Protein AF-A0A543AXB7-F1 (afdb_monomer_lite)

Radius of gyration: 12.92 Å; chains: 1; bounding box: 25×28×30 Å

Sequence (66 aa):
MTPKSWRKSSRSNSGPGQCVEVGTLDGTWIAVRDSKLTTTVDFPTLTVPATDWASLLTDIQASHLD

Secondary structure (DSSP, 8-state):
---EEEEE-TTS-SSS--S-EEEEETTTEEEEE-TTS-TTS----EEEEHHHHHHHHHHHHTT---

pLDDT: mean 82.79, std 12.12, range [57.44, 97.38]

Organism: NCBI:txid1496996

InterPro domains:
  IPR007278 Domain of unknown function DUF397 [PF04149] (5-60)

Foldseek 3Di:
DDFDDKDADPPFDPDQWGQKIWGDDPNFKIWIFGNPDDPPDDGDTDIDTPVVVVVVVVCVVVVVDD

Structure (mmCIF, N/CA/C/O backbone):
data_AF-A0A543AXB7-F1
#
_entry.id   AF-A0A543AXB7-F1
#
loop_
_atom_site.group_PDB
_atom_site.id
_atom_site.type_symbol
_atom_site.label_atom_id
_atom_site.label_alt_id
_atom_site.label_comp_id
_atom_site.label_asym_id
_atom_site.label_entity_id
_atom_site.label_seq_id
_atom_site.pdbx_PDB_ins_code
_atom_site.Cartn_x
_atom_site.Cartn_y
_atom_site.Cartn_z
_atom_site.occupancy
_atom_site.B_iso_or_equiv
_atom_site.auth_seq_id
_atom_site.auth_comp_id
_atom_site.auth_asym_id
_atom_site.auth_atom_id
_atom_site.pdbx_PDB_model_num
ATOM 1 N N . MET A 1 1 ? 5.298 -14.163 -5.405 1.00 62.00 1 MET A N 1
ATOM 2 C CA . MET A 1 1 ? 4.376 -13.117 -4.918 1.00 62.00 1 MET A CA 1
ATOM 3 C C . MET A 1 1 ? 4.531 -11.900 -5.819 1.00 62.00 1 MET A C 1
ATOM 5 O O . MET A 1 1 ? 5.438 -11.109 -5.610 1.00 62.00 1 MET A O 1
ATOM 9 N N . THR A 1 2 ? 3.726 -11.792 -6.878 1.00 66.56 2 THR A N 1
ATOM 10 C CA . THR A 1 2 ? 3.787 -10.652 -7.814 1.00 66.56 2 THR A CA 1
ATOM 11 C C . THR A 1 2 ? 2.555 -9.783 -7.587 1.00 66.56 2 THR A C 1
ATOM 13 O O . THR A 1 2 ? 1.446 -10.305 -7.729 1.00 66.56 2 THR A O 1
ATOM 16 N N . PRO A 1 3 ? 2.704 -8.496 -7.225 1.00 66.62 3 PRO A N 1
ATOM 17 C CA . PRO A 1 3 ? 1.564 -7.625 -6.964 1.00 66.62 3 PRO A CA 1
ATOM 18 C C . PRO A 1 3 ? 0.677 -7.518 -8.199 1.00 66.62 3 PRO A C 1
ATOM 20 O O . PRO A 1 3 ? 1.151 -7.217 -9.297 1.00 66.62 3 PRO A O 1
ATOM 23 N N . LYS A 1 4 ? -0.618 -7.766 -8.017 1.00 70.75 4 LYS A N 1
ATOM 24 C CA . LYS A 1 4 ? -1.635 -7.572 -9.049 1.00 70.75 4 LYS A CA 1
ATOM 25 C C . LYS A 1 4 ? -2.392 -6.280 -8.756 1.00 70.75 4 LYS A C 1
ATOM 27 O O . LYS A 1 4 ? -2.604 -5.928 -7.595 1.00 70.75 4 LYS A O 1
ATOM 32 N N . SER A 1 5 ? -2.806 -5.593 -9.819 1.00 80.94 5 SER A N 1
ATOM 33 C CA . SER A 1 5 ? -3.685 -4.418 -9.745 1.00 80.94 5 SER A CA 1
ATOM 34 C C . SER A 1 5 ? -3.105 -3.246 -8.943 1.00 80.94 5 SER A C 1
ATOM 36 O O . SER A 1 5 ? -3.712 -2.795 -7.974 1.00 80.94 5 SER A O 1
ATOM 38 N N . TRP A 1 6 ? -1.939 -2.734 -9.350 1.00 86.19 6 TRP A N 1
ATOM 39 C CA . TRP A 1 6 ? -1.401 -1.489 -8.793 1.00 86.19 6 TRP A CA 1
ATOM 40 C C . TRP A 1 6 ? -2.420 -0.355 -8.914 1.00 86.19 6 TRP A C 1
ATOM 42 O O . TRP A 1 6 ? -2.949 -0.078 -9.993 1.00 86.19 6 TRP A O 1
ATOM 52 N N . ARG A 1 7 ? -2.696 0.301 -7.791 1.00 86.94 7 ARG A N 1
ATOM 53 C CA . ARG A 1 7 ? -3.588 1.446 -7.699 1.00 86.94 7 ARG A CA 1
ATOM 54 C C . ARG A 1 7 ? -2.803 2.682 -7.314 1.00 86.94 7 ARG A C 1
ATOM 56 O O . ARG A 1 7 ? -2.048 2.700 -6.344 1.00 86.94 7 ARG A O 1
ATOM 63 N N . LYS A 1 8 ? -3.079 3.738 -8.066 1.00 83.50 8 LYS A N 1
ATOM 64 C CA . LYS A 1 8 ? -2.634 5.095 -7.802 1.00 83.50 8 LYS A CA 1
ATOM 65 C C . LYS A 1 8 ? -3.732 5.882 -7.091 1.00 83.50 8 LYS A C 1
ATOM 67 O O . LYS A 1 8 ? -4.910 5.718 -7.414 1.00 83.50 8 LYS A O 1
ATOM 72 N N . SER A 1 9 ? -3.358 6.769 -6.170 1.00 80.12 9 SER A N 1
ATOM 73 C CA . SER A 1 9 ? -4.303 7.724 -5.583 1.00 80.12 9 SER A CA 1
ATOM 74 C C . SER A 1 9 ? -4.853 8.689 -6.641 1.00 80.12 9 SER A C 1
ATOM 76 O O . SER A 1 9 ? -4.119 9.202 -7.486 1.00 80.12 9 SER A O 1
ATOM 78 N N . SER A 1 10 ? -6.149 8.998 -6.562 1.00 79.00 10 SER A N 1
ATOM 79 C CA . SER A 1 10 ? -6.776 10.043 -7.385 1.00 79.00 10 SER A CA 1
ATOM 80 C C . SER A 1 10 ? -6.299 11.455 -7.028 1.00 79.00 10 SER A C 1
ATOM 82 O O . SER A 1 10 ? -6.552 12.392 -7.778 1.00 79.00 10 SER A O 1
ATOM 84 N N . ARG A 1 11 ? -5.605 11.616 -5.894 1.00 76.88 11 ARG A N 1
ATOM 85 C CA . ARG A 1 11 ? -5.008 12.882 -5.448 1.00 76.88 11 ARG A CA 1
ATOM 86 C C . ARG A 1 11 ? -3.591 13.105 -5.983 1.00 76.88 11 ARG A C 1
ATOM 88 O O . ARG A 1 11 ? -3.001 14.142 -5.705 1.00 76.88 11 ARG A O 1
ATOM 95 N N . SER A 1 12 ? -3.031 12.148 -6.720 1.00 75.88 12 SER A N 1
ATOM 96 C CA . SER A 1 12 ? -1.712 12.295 -7.334 1.00 75.88 12 SER A CA 1
ATOM 97 C C . SER A 1 12 ? -1.822 12.998 -8.698 1.00 75.88 12 SER A C 1
ATOM 99 O O . SER A 1 12 ? -2.698 12.664 -9.498 1.00 75.88 12 SER A O 1
ATOM 101 N N . ASN A 1 13 ? -0.938 13.971 -8.961 1.00 72.50 13 ASN A N 1
ATOM 102 C CA . ASN A 1 13 ? -0.907 14.762 -10.207 1.00 72.50 13 ASN A CA 1
ATOM 103 C C . ASN A 1 13 ? -0.707 13.899 -11.467 1.00 72.50 13 ASN A C 1
ATOM 105 O O . ASN A 1 13 ? -0.413 12.720 -11.377 1.00 72.50 13 ASN A O 1
ATOM 109 N N . SER A 1 14 ? -0.832 14.455 -12.674 1.00 66.62 14 SER A N 1
ATOM 110 C CA . SER A 1 14 ? -0.690 13.716 -13.948 1.00 66.62 14 SER A CA 1
ATOM 111 C C . SER A 1 14 ? 0.753 13.531 -14.455 1.00 66.62 14 SER A C 1
ATOM 113 O O . SER A 1 14 ? 0.946 12.934 -15.510 1.00 66.62 14 SER A O 1
ATOM 115 N N . GLY A 1 15 ? 1.768 14.016 -13.731 1.00 66.56 15 GLY A N 1
ATOM 116 C CA . GLY A 1 15 ? 3.173 13.940 -14.156 1.00 66.56 15 GLY A CA 1
ATOM 117 C C . GLY A 1 15 ? 3.781 12.523 -14.132 1.00 66.56 15 GLY A C 1
ATOM 118 O O . GLY A 1 15 ? 3.216 11.615 -13.510 1.00 66.56 15 GLY A O 1
ATOM 119 N N . PRO A 1 16 ? 4.941 12.312 -14.786 1.00 62.62 16 PRO A N 1
ATOM 120 C CA . PRO A 1 16 ? 5.688 11.060 -14.673 1.00 62.62 16 PRO A CA 1
ATOM 121 C C . PRO A 1 16 ? 6.174 10.862 -13.226 1.00 62.62 16 PRO A C 1
ATOM 123 O O . PRO A 1 16 ? 6.703 11.792 -12.622 1.00 62.62 16 PRO A O 1
ATOM 126 N N . GLY A 1 17 ? 5.992 9.661 -12.664 1.00 64.50 17 GLY A N 1
ATOM 127 C CA . GLY A 1 17 ? 6.450 9.327 -11.307 1.00 64.50 17 GLY A CA 1
ATOM 128 C C . GLY A 1 17 ? 5.476 9.741 -10.197 1.00 64.50 17 GLY A C 1
ATOM 129 O O . GLY A 1 17 ? 5.589 10.797 -9.574 1.00 64.50 17 GLY A O 1
ATOM 130 N N . GLN A 1 18 ? 4.515 8.868 -9.920 1.00 65.25 18 GLN A N 1
ATOM 131 C CA . GLN A 1 18 ? 3.476 9.022 -8.902 1.00 65.25 18 GLN A CA 1
ATOM 132 C C . GLN A 1 18 ? 4.030 8.518 -7.566 1.00 65.25 18 GLN A C 1
ATOM 134 O O . GLN A 1 18 ? 4.350 7.343 -7.439 1.00 65.25 18 GLN A O 1
ATOM 139 N N . CYS A 1 19 ? 4.204 9.391 -6.577 1.00 78.88 19 CYS A N 1
ATOM 140 C CA . CYS A 1 19 ? 5.096 9.119 -5.439 1.00 78.88 19 CYS A CA 1
ATOM 141 C C . CYS A 1 19 ? 4.846 7.801 -4.676 1.00 78.88 19 CYS A C 1
ATOM 143 O O . CYS A 1 19 ? 5.773 7.306 -4.052 1.00 78.88 19 CYS A O 1
ATOM 145 N N . VAL A 1 20 ? 3.622 7.251 -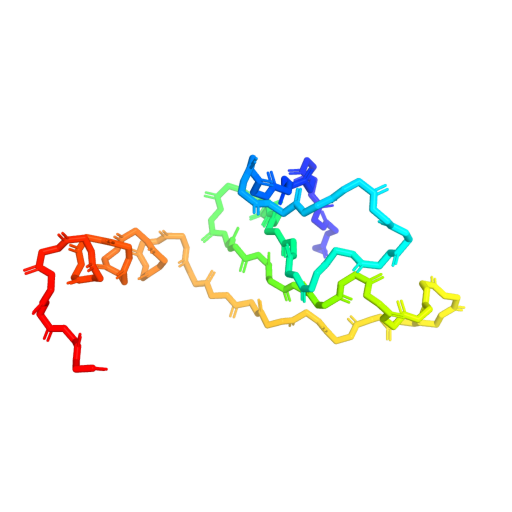4.688 1.00 85.25 20 VAL A N 1
ATOM 146 C CA . VAL A 1 20 ? 3.287 5.978 -4.030 1.00 85.25 20 VAL A CA 1
ATOM 147 C C . VAL A 1 20 ? 2.207 5.228 -4.817 1.00 85.25 20 VAL A C 1
ATOM 149 O O . VAL A 1 20 ? 1.198 5.816 -5.216 1.00 85.25 20 VAL A O 1
ATOM 152 N N . GLU A 1 21 ? 2.386 3.921 -4.990 1.00 88.44 21 GLU A N 1
ATOM 153 C CA . GLU A 1 21 ? 1.390 2.988 -5.522 1.00 88.44 21 GLU A CA 1
ATOM 154 C C . GLU A 1 21 ? 1.208 1.794 -4.584 1.00 88.44 21 GLU A C 1
ATOM 156 O O . GLU A 1 21 ? 2.150 1.356 -3.920 1.00 88.44 21 GLU A O 1
ATOM 161 N N . VAL A 1 22 ? -0.009 1.249 -4.561 1.00 91.56 22 VAL A N 1
ATOM 162 C CA . VAL A 1 22 ? -0.385 0.131 -3.687 1.00 91.56 22 VAL A CA 1
ATOM 163 C C . VAL A 1 22 ? -0.963 -1.009 -4.519 1.00 91.56 22 VAL A C 1
ATOM 165 O O . VAL A 1 22 ? -1.795 -0.771 -5.393 1.00 91.56 22 VAL A O 1
ATOM 168 N N . GLY A 1 23 ? -0.529 -2.241 -4.276 1.00 91.44 23 GLY A N 1
ATOM 169 C CA . GLY A 1 23 ? -0.955 -3.429 -5.015 1.00 91.44 23 GLY A CA 1
ATOM 170 C C . GLY A 1 23 ? -1.345 -4.565 -4.079 1.00 91.44 23 GLY A C 1
ATOM 171 O O . GLY A 1 23 ? -0.776 -4.719 -3.001 1.00 91.44 23 GLY A O 1
ATOM 172 N N . THR A 1 24 ? -2.310 -5.381 -4.493 1.00 92.31 24 THR A N 1
ATOM 173 C CA . THR A 1 24 ? -2.714 -6.570 -3.732 1.00 92.31 24 THR A CA 1
ATOM 174 C C . THR A 1 24 ? -1.839 -7.762 -4.098 1.00 92.31 24 THR A C 1
ATOM 176 O O . THR A 1 24 ? -1.593 -8.027 -5.278 1.00 92.31 24 THR A O 1
ATOM 179 N N . LEU A 1 25 ? -1.414 -8.505 -3.086 1.00 89.88 25 LEU A N 1
ATOM 180 C CA . LEU A 1 25 ? -0.620 -9.721 -3.185 1.00 89.88 25 LEU A CA 1
ATOM 181 C C . LEU A 1 25 ? -1.439 -10.889 -2.638 1.00 89.88 25 LEU A C 1
ATOM 183 O O . LEU A 1 25 ? -1.686 -10.974 -1.436 1.00 89.88 25 LEU A O 1
ATOM 187 N N . ASP A 1 26 ? -1.899 -11.758 -3.540 1.00 86.06 26 ASP A N 1
ATOM 188 C CA . ASP A 1 26 ? -2.603 -13.009 -3.218 1.00 86.06 26 ASP A CA 1
ATOM 189 C C . ASP A 1 26 ? -3.779 -12.842 -2.220 1.00 86.06 26 ASP A C 1
ATOM 191 O O . ASP A 1 26 ? -4.132 -13.760 -1.486 1.00 86.06 26 ASP A O 1
ATOM 195 N N . GLY A 1 27 ? -4.378 -11.641 -2.171 1.00 85.00 27 GLY A N 1
ATOM 196 C CA . GLY A 1 27 ? -5.504 -11.267 -1.302 1.00 85.00 27 GLY A CA 1
ATOM 197 C C . GLY A 1 27 ? -5.186 -11.112 0.191 1.00 85.00 27 GLY A C 1
ATOM 198 O O . GLY A 1 27 ? -6.040 -10.658 0.945 1.00 85.00 27 GLY A O 1
ATOM 199 N N . THR A 1 28 ? -3.977 -11.462 0.623 1.00 93.19 28 THR A N 1
ATOM 200 C CA . THR A 1 28 ? -3.578 -11.520 2.042 1.00 93.19 28 THR A CA 1
ATOM 201 C C . THR A 1 28 ? -2.518 -10.491 2.403 1.00 93.19 28 THR A C 1
ATOM 203 O O . THR A 1 28 ? -2.360 -10.151 3.574 1.00 93.19 28 THR A O 1
ATOM 206 N N . TRP A 1 29 ? -1.840 -9.946 1.397 1.00 94.88 29 TRP A N 1
ATOM 207 C CA . TRP A 1 29 ? -0.775 -8.971 1.554 1.00 94.88 29 TRP A CA 1
ATOM 208 C C . TRP A 1 29 ? -1.029 -7.744 0.689 1.00 94.88 29 TRP A C 1
ATOM 210 O O . TRP A 1 29 ? -1.669 -7.802 -0.366 1.00 94.88 29 TRP A O 1
ATOM 220 N N . ILE A 1 30 ? -0.475 -6.627 1.134 1.00 95.06 30 ILE A N 1
ATOM 221 C CA . ILE A 1 30 ? -0.471 -5.356 0.430 1.00 95.06 30 ILE A CA 1
ATOM 222 C C . ILE A 1 30 ? 0.981 -4.967 0.186 1.00 95.06 30 ILE A C 1
ATOM 224 O O . ILE A 1 30 ? 1.789 -4.950 1.110 1.00 95.06 30 ILE A O 1
ATOM 228 N N . ALA A 1 31 ? 1.307 -4.676 -1.068 1.00 93.38 31 ALA A N 1
ATOM 229 C CA . ALA A 1 31 ? 2.598 -4.146 -1.475 1.00 93.38 31 ALA A CA 1
ATOM 230 C C . ALA A 1 31 ? 2.494 -2.636 -1.674 1.00 93.38 31 ALA A C 1
ATOM 232 O O . ALA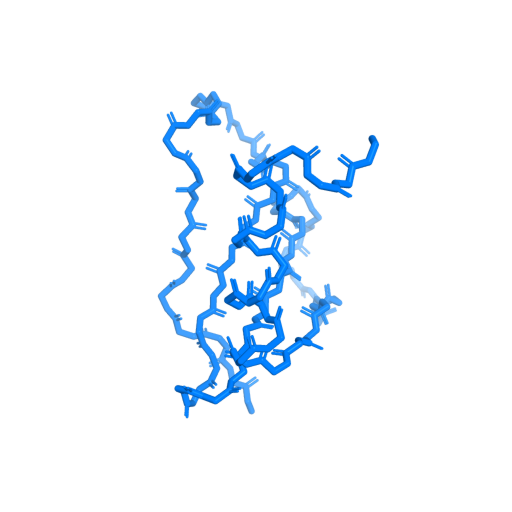 A 1 31 ? 1.574 -2.163 -2.342 1.00 93.38 31 ALA A O 1
ATOM 233 N N . VAL A 1 32 ? 3.466 -1.894 -1.156 1.00 91.44 32 VAL A N 1
ATOM 234 C CA . VAL A 1 32 ? 3.622 -0.452 -1.365 1.00 91.44 32 VAL A CA 1
ATOM 235 C C . VAL A 1 32 ? 4.941 -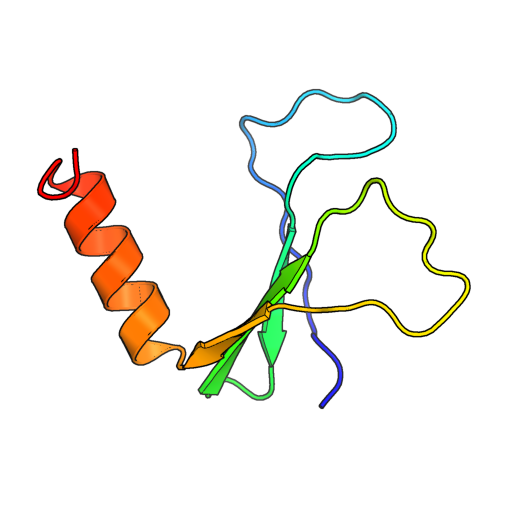0.204 -2.089 1.00 91.44 32 VAL A C 1
ATOM 237 O O . VAL A 1 32 ? 5.968 -0.777 -1.717 1.00 91.44 32 VAL A O 1
ATOM 240 N N . ARG A 1 33 ? 4.922 0.641 -3.122 1.00 87.56 33 ARG A N 1
ATOM 241 C CA . ARG A 1 33 ? 6.128 1.058 -3.854 1.00 87.56 33 ARG A CA 1
ATOM 242 C C . ARG A 1 33 ? 6.118 2.548 -4.170 1.00 87.56 33 ARG A C 1
ATOM 244 O O . ARG A 1 33 ? 5.052 3.130 -4.357 1.00 87.56 33 ARG A O 1
ATOM 251 N N . ASP A 1 34 ? 7.302 3.130 -4.316 1.00 84.38 34 ASP A N 1
ATOM 252 C CA . ASP A 1 34 ? 7.476 4.432 -4.965 1.00 84.38 34 ASP A CA 1
ATOM 253 C C . ASP A 1 34 ? 7.527 4.224 -6.484 1.00 84.38 34 ASP A C 1
ATOM 255 O O . ASP A 1 34 ? 8.424 3.553 -6.977 1.00 84.38 34 ASP A O 1
ATOM 259 N N . SER A 1 35 ? 6.588 4.771 -7.260 1.00 79.62 35 SER A N 1
ATOM 260 C CA . SER A 1 35 ? 6.618 4.561 -8.719 1.00 79.62 35 SER A CA 1
ATOM 261 C C . SER A 1 35 ? 7.681 5.389 -9.452 1.00 79.62 35 SER A C 1
ATOM 263 O O . SER A 1 35 ? 7.823 5.264 -10.668 1.00 79.62 35 SER A O 1
ATOM 265 N N . LYS A 1 36 ? 8.421 6.257 -8.747 1.00 77.75 36 LYS A N 1
ATOM 266 C CA . LYS A 1 36 ? 9.502 7.062 -9.332 1.00 77.75 36 LYS A CA 1
ATOM 267 C C . LYS A 1 36 ? 10.783 6.283 -9.550 1.00 77.75 36 LYS A C 1
ATOM 269 O O . LYS A 1 36 ? 11.548 6.665 -10.436 1.00 77.75 36 LYS A O 1
ATOM 274 N N . LEU A 1 37 ? 11.057 5.247 -8.755 1.00 74.81 37 LEU A N 1
ATOM 275 C CA . LEU A 1 37 ? 12.246 4.448 -9.034 1.00 74.81 37 LEU A CA 1
ATOM 276 C C . LEU A 1 37 ? 11.965 3.594 -10.279 1.00 74.81 37 LEU A C 1
ATOM 278 O O . LEU A 1 37 ? 10.836 3.194 -10.574 1.00 74.81 37 LEU A O 1
ATOM 282 N N . THR A 1 38 ? 13.006 3.353 -11.060 1.00 65.38 38 THR A N 1
ATOM 283 C CA . THR A 1 38 ? 12.908 2.666 -12.347 1.00 65.38 38 THR A CA 1
ATOM 284 C C . THR A 1 38 ? 12.595 1.181 -12.159 1.00 65.38 38 THR A C 1
ATOM 286 O O . THR A 1 38 ? 13.244 0.510 -11.363 1.00 65.38 38 THR A O 1
ATOM 289 N N . THR A 1 39 ? 11.652 0.635 -12.932 1.00 62.06 39 THR A N 1
ATOM 290 C CA . THR A 1 39 ? 11.167 -0.757 -12.813 1.00 62.06 39 THR A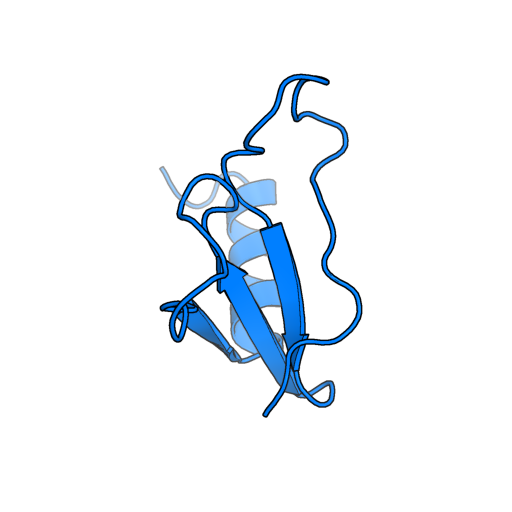 CA 1
ATOM 291 C C . THR A 1 39 ? 12.050 -1.803 -13.508 1.00 62.06 39 THR A C 1
ATOM 293 O O . THR A 1 39 ? 11.588 -2.907 -13.784 1.00 62.06 39 THR A O 1
ATOM 296 N N . THR A 1 40 ? 13.289 -1.464 -13.867 1.00 61.00 40 THR A N 1
ATOM 297 C CA . THR A 1 40 ? 14.177 -2.315 -14.682 1.00 61.00 40 THR A CA 1
ATOM 298 C C . THR A 1 40 ? 15.004 -3.317 -13.871 1.00 61.00 40 THR A C 1
ATOM 300 O O . THR A 1 40 ? 15.667 -4.160 -14.466 1.00 61.00 40 THR A O 1
ATOM 303 N N . VAL A 1 41 ? 14.967 -3.252 -12.537 1.00 57.44 41 VAL A N 1
ATOM 304 C CA . VAL A 1 41 ? 15.622 -4.201 -11.620 1.00 57.44 41 VAL A CA 1
ATOM 305 C C . VAL A 1 41 ? 14.704 -4.398 -10.409 1.00 57.44 41 VAL A C 1
ATOM 307 O O . VAL A 1 41 ? 13.967 -3.468 -10.078 1.00 57.44 41 VAL A O 1
ATOM 310 N N . ASP A 1 42 ? 14.711 -5.591 -9.802 1.00 60.75 42 ASP A N 1
ATOM 311 C CA . ASP A 1 42 ? 13.855 -5.979 -8.668 1.00 60.75 42 ASP A CA 1
ATOM 312 C C . ASP A 1 42 ? 13.587 -4.822 -7.701 1.00 60.75 42 ASP A C 1
ATOM 314 O O . ASP A 1 42 ? 14.495 -4.229 -7.115 1.00 60.75 42 ASP A O 1
ATOM 318 N N . PHE A 1 43 ? 12.309 -4.479 -7.576 1.00 68.06 43 PHE A N 1
ATOM 319 C CA . PHE A 1 43 ? 11.892 -3.280 -6.875 1.00 68.06 43 PHE A CA 1
ATOM 320 C C . PHE A 1 43 ? 11.630 -3.577 -5.402 1.00 68.06 43 PHE A C 1
ATOM 322 O O . PHE A 1 43 ? 10.858 -4.497 -5.115 1.00 68.06 43 PHE A O 1
ATOM 329 N N . PRO A 1 44 ? 12.165 -2.789 -4.454 1.00 81.25 44 PRO A N 1
ATOM 330 C CA . PRO A 1 44 ? 11.808 -2.960 -3.058 1.00 81.25 44 PRO A CA 1
ATOM 331 C C . PRO A 1 44 ? 10.347 -2.549 -2.856 1.00 81.25 44 PRO A C 1
ATOM 333 O O . PRO A 1 44 ? 9.990 -1.373 -2.930 1.00 81.25 44 PRO A O 1
ATOM 336 N N . THR A 1 45 ? 9.489 -3.533 -2.607 1.00 87.81 45 THR A N 1
ATOM 337 C CA . THR A 1 45 ? 8.130 -3.300 -2.119 1.00 87.81 45 THR A CA 1
ATOM 338 C C . THR A 1 45 ? 8.106 -3.475 -0.612 1.00 87.81 45 THR A C 1
ATOM 340 O O . THR A 1 45 ? 8.543 -4.513 -0.114 1.00 87.81 45 THR A O 1
ATOM 343 N N . LEU A 1 46 ? 7.536 -2.514 0.112 1.00 91.25 46 LEU A N 1
ATOM 344 C CA . LEU A 1 46 ? 7.144 -2.747 1.497 1.00 91.25 46 LEU A CA 1
ATOM 345 C C . LEU A 1 46 ? 5.885 -3.616 1.483 1.00 91.25 46 LEU A C 1
ATOM 347 O O . LEU A 1 46 ? 4.858 -3.200 0.945 1.00 91.25 46 LEU A O 1
ATOM 351 N N . THR A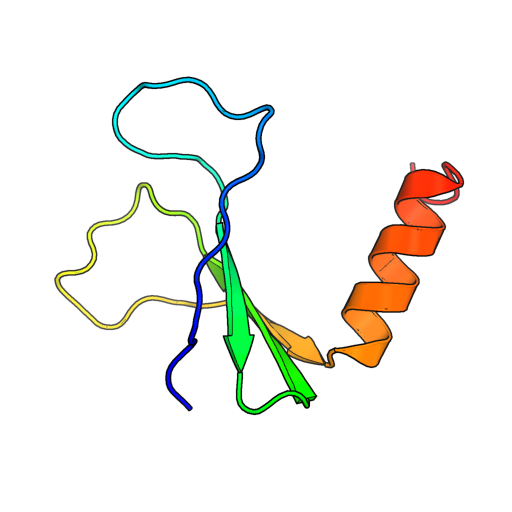 1 47 ? 5.967 -4.820 2.040 1.00 93.56 47 THR A N 1
ATOM 352 C CA . THR A 1 47 ? 4.829 -5.738 2.139 1.00 93.56 47 THR A CA 1
ATOM 353 C C . THR A 1 47 ? 4.288 -5.771 3.556 1.00 93.56 47 THR A C 1
ATOM 355 O O . THR A 1 47 ? 5.036 -6.038 4.494 1.00 93.56 47 THR A O 1
ATOM 358 N N . VAL A 1 48 ? 2.987 -5.556 3.699 1.00 95.75 48 VAL A N 1
ATOM 359 C CA . VAL A 1 48 ? 2.272 -5.607 4.980 1.00 95.75 48 VAL A CA 1
ATOM 360 C C . VAL A 1 48 ? 1.058 -6.534 4.868 1.00 95.75 48 VAL A C 1
ATOM 362 O O . VAL A 1 48 ? 0.500 -6.656 3.770 1.00 95.75 48 VAL A O 1
ATOM 365 N N . PRO A 1 49 ? 0.627 -7.207 5.949 1.00 96.75 49 PRO A N 1
ATOM 366 C CA . PRO A 1 49 ? -0.615 -7.972 5.936 1.00 96.75 49 PRO A CA 1
ATOM 367 C C . PRO A 1 49 ? -1.809 -7.081 5.579 1.00 96.75 49 PRO A C 1
ATOM 369 O O . PRO A 1 49 ? -1.878 -5.915 5.971 1.00 96.75 49 PRO A O 1
ATOM 372 N N . ALA A 1 50 ? -2.776 -7.625 4.843 1.00 95.25 50 ALA A N 1
ATOM 373 C CA . ALA A 1 50 ? -3.961 -6.873 4.431 1.00 95.25 50 ALA A CA 1
ATOM 374 C C . ALA A 1 50 ? -4.809 -6.396 5.622 1.00 95.25 50 ALA A C 1
ATOM 376 O O . ALA A 1 50 ? -5.433 -5.339 5.540 1.00 95.25 50 ALA A O 1
ATOM 377 N N . THR A 1 51 ? -4.800 -7.143 6.729 1.00 96.88 51 THR A N 1
ATOM 378 C CA . THR A 1 51 ? -5.455 -6.759 7.988 1.00 96.88 51 THR A CA 1
ATOM 379 C C . THR A 1 51 ? -4.811 -5.523 8.600 1.00 96.88 51 THR A C 1
ATOM 381 O O . THR A 1 51 ? -5.512 -4.569 8.920 1.00 96.88 51 THR A O 1
ATOM 384 N N . ASP A 1 52 ? -3.482 -5.500 8.679 1.00 97.38 52 ASP A N 1
ATOM 385 C CA . ASP A 1 52 ? -2.731 -4.409 9.302 1.00 97.38 52 ASP A CA 1
ATOM 386 C C . ASP A 1 52 ? -2.823 -3.141 8.452 1.00 97.38 52 ASP A C 1
ATOM 388 O O . ASP A 1 52 ? -2.973 -2.038 8.973 1.00 97.38 52 ASP A O 1
ATOM 392 N N . TRP A 1 53 ? -2.820 -3.298 7.124 1.00 95.56 53 TRP A N 1
ATOM 393 C CA . TRP A 1 53 ? -3.093 -2.205 6.197 1.00 95.56 53 TRP A CA 1
ATOM 394 C C . TRP A 1 53 ? -4.485 -1.597 6.408 1.00 95.56 53 TRP A C 1
ATOM 396 O O . TRP A 1 53 ? -4.626 -0.376 6.407 1.00 95.56 53 TRP A O 1
ATOM 406 N N . ALA A 1 54 ? -5.516 -2.427 6.599 1.00 95.31 54 ALA A N 1
ATOM 407 C CA . ALA A 1 54 ? -6.867 -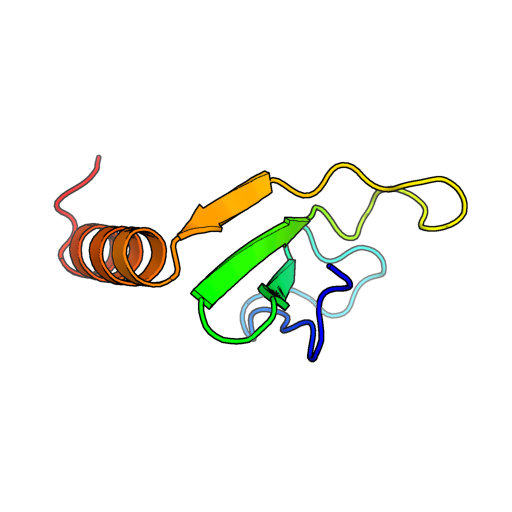1.940 6.863 1.00 95.31 54 ALA A CA 1
ATOM 408 C C . ALA A 1 54 ? -6.941 -1.169 8.190 1.00 95.31 54 ALA A C 1
ATOM 410 O O . ALA A 1 54 ? -7.494 -0.069 8.208 1.00 95.31 54 ALA A O 1
ATOM 411 N N . SER A 1 55 ? -6.331 -1.695 9.258 1.00 96.94 55 SER A N 1
ATOM 412 C CA . SER A 1 55 ? -6.234 -1.012 10.554 1.00 96.94 55 SER A CA 1
ATOM 413 C C . SER A 1 55 ? -5.514 0.331 10.441 1.00 96.94 55 SER A C 1
ATOM 415 O O . SER A 1 55 ? -6.062 1.347 10.858 1.00 96.94 55 SER A O 1
ATOM 417 N N . LEU A 1 56 ? -4.353 0.363 9.776 1.00 94.75 56 LEU A N 1
ATOM 418 C CA . LEU A 1 56 ? -3.597 1.593 9.536 1.00 94.75 56 LEU A CA 1
ATOM 419 C C . LEU A 1 56 ? -4.449 2.656 8.829 1.00 94.75 56 LEU A C 1
ATOM 421 O O . LEU A 1 56 ? -4.445 3.819 9.223 1.00 94.75 56 LEU A O 1
ATOM 425 N N . LEU A 1 57 ? -5.191 2.274 7.784 1.00 93.62 57 LEU A N 1
ATOM 426 C CA . LEU A 1 57 ? -6.059 3.213 7.072 1.00 93.62 57 LEU A CA 1
ATOM 427 C C . LEU A 1 57 ? -7.183 3.751 7.961 1.00 93.62 57 LEU A C 1
ATOM 429 O O . LEU A 1 57 ? -7.487 4.940 7.876 1.00 93.62 57 LEU A O 1
ATOM 433 N N . THR A 1 58 ? -7.793 2.905 8.794 1.00 96.69 58 THR A N 1
ATOM 434 C CA . THR A 1 58 ? -8.818 3.334 9.755 1.00 96.69 58 THR A CA 1
ATOM 435 C C . THR A 1 58 ? -8.253 4.338 10.756 1.00 96.69 58 THR A C 1
ATOM 437 O O . THR A 1 58 ? -8.869 5.383 10.963 1.00 96.69 58 THR A O 1
ATOM 440 N N . ASP A 1 59 ? -7.067 4.082 11.308 1.00 96.62 59 ASP A N 1
ATOM 441 C CA . ASP A 1 59 ? -6.438 4.977 12.283 1.00 96.62 59 ASP A CA 1
ATOM 442 C C . ASP A 1 59 ? -6.043 6.325 11.662 1.00 96.62 59 ASP A C 1
ATOM 444 O O . ASP A 1 59 ? -6.304 7.375 12.249 1.00 96.62 59 ASP A O 1
ATOM 448 N N . ILE A 1 60 ? -5.506 6.327 10.436 1.00 94.00 60 ILE A N 1
ATOM 449 C CA . ILE A 1 60 ? -5.210 7.567 9.696 1.00 94.00 60 ILE A CA 1
ATOM 450 C C . ILE A 1 60 ? -6.494 8.361 9.423 1.00 94.00 60 ILE A C 1
ATOM 452 O O . ILE A 1 60 ? -6.521 9.578 9.589 1.00 94.00 60 ILE A O 1
ATOM 456 N N . GLN A 1 61 ? -7.568 7.698 8.988 1.00 91.31 61 GLN A N 1
ATOM 457 C CA . GLN A 1 61 ? -8.841 8.361 8.676 1.00 91.31 61 GLN A CA 1
ATOM 458 C C . GLN A 1 61 ? -9.521 8.956 9.910 1.00 91.31 61 GLN A C 1
ATOM 460 O O . GLN A 1 61 ? -10.215 9.965 9.790 1.00 91.31 61 GLN A O 1
ATOM 465 N N . ALA A 1 62 ? -9.325 8.337 11.073 1.00 95.94 62 ALA A N 1
ATOM 466 C CA . ALA A 1 62 ? -9.808 8.827 12.356 1.00 95.94 62 ALA A CA 1
ATOM 467 C C . ALA A 1 62 ? -8.885 9.887 12.986 1.00 95.94 62 ALA A C 1
ATOM 469 O O . ALA A 1 62 ? -9.184 10.375 14.074 1.00 95.94 62 ALA A O 1
ATOM 470 N N . SER A 1 63 ? -7.782 10.253 12.320 1.00 89.81 63 SER A N 1
ATOM 471 C CA . SER A 1 63 ? -6.740 11.135 12.861 1.00 89.81 63 SER A CA 1
ATOM 472 C C . SER A 1 63 ? -6.188 10.646 14.207 1.00 89.81 63 SER A C 1
ATOM 474 O O . SER A 1 63 ? -5.936 11.439 15.109 1.00 89.81 63 SER A O 1
ATOM 476 N N . HIS A 1 64 ? -6.037 9.330 14.366 1.00 93.31 64 HIS A N 1
ATOM 477 C CA . HIS A 1 64 ? -5.469 8.714 15.570 1.00 93.31 64 HIS A CA 1
ATOM 478 C C . HIS A 1 64 ? -3.937 8.621 15.540 1.00 93.31 64 HIS A C 1
ATOM 480 O O . HIS A 1 64 ? -3.328 8.217 16.528 1.00 93.31 64 HIS A O 1
ATOM 486 N N . LEU A 1 65 ? -3.324 8.960 14.406 1.00 80.12 65 LEU A N 1
ATOM 487 C CA . LEU A 1 65 ? -1.880 8.996 14.201 1.00 80.12 65 LEU A CA 1
ATOM 488 C C . LEU A 1 65 ? -1.502 10.439 13.833 1.00 80.12 65 LEU A C 1
ATOM 490 O O . LEU A 1 65 ? -2.164 11.024 12.972 1.00 80.12 65 LEU A O 1
ATOM 494 N N . ASP A 1 66 ? -0.499 10.990 14.522 1.00 65.56 66 ASP A N 1
ATOM 495 C CA . ASP A 1 66 ? -0.068 12.401 14.457 1.00 65.56 66 ASP A CA 1
ATOM 496 C C . ASP A 1 66 ? 0.570 12.824 13.117 1.00 65.56 66 ASP A C 1
ATOM 498 O O . ASP A 1 66 ? 1.292 12.003 12.497 1.00 65.56 66 ASP A O 1
#